Protein AF-A0A9D8L782-F1 (afdb_monomer_lite)

Secondary structure (DSSP, 8-state):
-----PPP---SEEEEETTEEEEHHHHHHHHHHHHHHHHHHHHHT-GGGSGGG--S--

Radius of gyration: 20.66 Å; chains: 1; bounding box: 34×39×55 Å

Structure (mmCIF, N/CA/C/O backbone):
data_AF-A0A9D8L782-F1
#
_entry.id   AF-A0A9D8L782-F1
#
loop_
_atom_site.group_PDB
_atom_site.id
_atom_site.type_symbol
_atom_site.label_atom_id
_atom_site.label_alt_id
_atom_site.label_comp_id
_atom_site.label_asym_id
_atom_site.label_entity_id
_atom_site.label_seq_id
_atom_site.pdbx_PDB_ins_code
_atom_site.Cartn_x
_atom_site.Cartn_y
_atom_site.Cartn_z
_atom_site.occupancy
_atom_site.B_iso_or_equiv
_atom_site.auth_seq_id
_atom_site.auth_comp_id
_atom_site.auth_asym_id
_atom_site.auth_atom_id
_atom_site.pdbx_PDB_model_num
ATOM 1 N N . MET A 1 1 ? -2.387 26.327 -30.845 1.00 54.06 1 MET A N 1
ATOM 2 C CA . MET A 1 1 ? -2.572 25.080 -30.072 1.00 54.06 1 MET A CA 1
ATOM 3 C C . MET A 1 1 ? -1.277 24.825 -29.292 1.00 54.06 1 MET A C 1
ATOM 5 O O . MET A 1 1 ? -0.430 24.100 -29.782 1.00 54.06 1 MET A O 1
ATOM 9 N N . PHE A 1 2 ? -1.045 25.524 -28.170 1.00 66.75 2 PHE A N 1
ATOM 10 C CA . PHE A 1 2 ? 0.295 25.625 -27.539 1.00 66.75 2 PHE A CA 1
ATOM 11 C C . PHE A 1 2 ? 0.327 25.360 -26.024 1.00 66.75 2 PHE A C 1
ATOM 13 O O . PHE A 1 2 ? 1.326 25.642 -25.376 1.00 66.75 2 PHE A O 1
ATOM 20 N N . PHE A 1 3 ? -0.730 24.786 -25.450 1.00 75.50 3 PHE A N 1
ATOM 21 C CA . PHE A 1 3 ? -0.723 24.386 -24.042 1.00 75.50 3 PHE A CA 1
ATOM 22 C C . PHE A 1 3 ? -1.047 22.898 -23.943 1.00 75.50 3 PHE A C 1
ATOM 24 O O . PHE A 1 3 ? -2.197 22.509 -23.767 1.00 75.50 3 PHE A O 1
ATOM 31 N N . VAL A 1 4 ? -0.016 22.070 -24.121 1.00 80.31 4 VAL A N 1
ATOM 32 C CA . VAL A 1 4 ? -0.047 20.643 -23.788 1.00 80.31 4 VAL A CA 1
ATOM 33 C C . VAL A 1 4 ? 1.007 20.396 -22.719 1.00 80.31 4 VAL A C 1
ATOM 35 O O . VAL A 1 4 ? 2.174 20.737 -22.899 1.00 80.31 4 VAL A O 1
ATOM 38 N N . ILE A 1 5 ? 0.586 19.839 -21.586 1.00 84.44 5 ILE A N 1
ATOM 39 C CA . ILE A 1 5 ? 1.511 19.292 -20.595 1.00 84.44 5 ILE A CA 1
ATOM 40 C C . ILE A 1 5 ? 1.761 17.849 -21.040 1.00 84.44 5 ILE A C 1
ATOM 42 O O . ILE A 1 5 ? 0.808 17.064 -21.046 1.00 84.44 5 ILE A O 1
ATOM 46 N N . PRO A 1 6 ? 2.979 17.494 -21.483 1.00 85.50 6 PRO A N 1
ATOM 47 C CA . PRO A 1 6 ? 3.253 16.132 -21.912 1.00 85.50 6 PRO A CA 1
ATOM 48 C C . PRO A 1 6 ? 3.070 15.178 -20.731 1.00 85.50 6 PRO A C 1
ATOM 50 O O . PRO A 1 6 ? 3.506 15.463 -19.613 1.00 85.50 6 PRO A O 1
ATOM 53 N N . PHE A 1 7 ? 2.412 14.045 -20.981 1.00 86.31 7 PHE A N 1
ATOM 54 C CA . PHE A 1 7 ? 2.285 13.008 -19.965 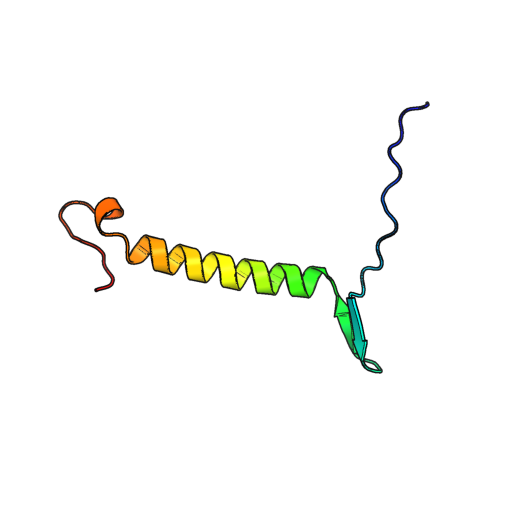1.00 86.31 7 PHE A CA 1
ATOM 55 C C . PHE A 1 7 ? 3.673 12.419 -19.664 1.00 86.31 7 PHE A C 1
ATOM 57 O O . PHE A 1 7 ? 4.415 12.120 -20.606 1.00 86.31 7 PHE A O 1
ATOM 64 N N . PRO A 1 8 ? 4.048 12.250 -18.385 1.00 87.50 8 PRO A N 1
ATOM 65 C CA . PRO A 1 8 ? 5.345 11.695 -18.036 1.00 87.50 8 PRO A CA 1
ATOM 66 C C . PRO A 1 8 ? 5.429 10.220 -18.443 1.00 87.50 8 PRO A C 1
ATOM 68 O O . PRO A 1 8 ? 4.547 9.417 -18.144 1.00 87.50 8 PRO A O 1
ATOM 71 N N . THR A 1 9 ? 6.519 9.844 -19.103 1.00 88.75 9 THR A N 1
ATOM 72 C CA . THR A 1 9 ? 6.783 8.464 -19.530 1.00 88.75 9 THR A CA 1
ATOM 73 C C . THR A 1 9 ? 7.358 7.645 -18.374 1.00 88.75 9 THR A C 1
ATOM 75 O O . THR A 1 9 ? 8.553 7.359 -18.333 1.00 88.75 9 THR A O 1
ATOM 78 N N . ILE A 1 10 ? 6.514 7.318 -17.397 1.00 89.50 10 ILE A N 1
ATOM 79 C CA . ILE A 1 10 ? 6.878 6.468 -16.256 1.00 89.50 10 ILE A CA 1
ATOM 80 C C . ILE A 1 10 ? 6.713 5.005 -16.665 1.00 89.50 10 ILE A C 1
ATOM 82 O O . ILE A 1 10 ? 5.656 4.626 -17.175 1.00 89.50 10 ILE A O 1
ATOM 86 N N . ASP A 1 11 ? 7.734 4.184 -16.417 1.00 91.31 11 ASP A N 1
ATOM 87 C CA . ASP A 1 11 ? 7.636 2.743 -16.639 1.00 91.31 11 ASP A CA 1
ATOM 88 C C . ASP A 1 11 ? 6.556 2.149 -15.712 1.00 91.31 11 ASP A C 1
ATOM 90 O O . ASP A 1 11 ? 6.625 2.330 -14.490 1.00 91.31 11 ASP A O 1
ATOM 94 N N . PRO A 1 12 ? 5.521 1.472 -16.247 1.00 90.75 12 PRO A N 1
ATOM 95 C CA . PRO A 1 12 ? 4.493 0.850 -15.421 1.00 90.75 12 PRO A CA 1
ATOM 96 C C . PRO A 1 12 ? 5.033 -0.293 -14.552 1.00 90.75 12 PRO A C 1
ATOM 98 O O . PRO A 1 12 ? 4.361 -0.683 -13.588 1.00 90.75 12 PRO A O 1
ATOM 101 N N . VAL A 1 13 ? 6.194 -0.850 -14.896 1.00 93.81 13 VAL A N 1
ATOM 102 C CA . VAL A 1 13 ? 6.850 -1.935 -14.180 1.00 93.81 13 VAL A CA 1
ATOM 103 C C . VAL A 1 13 ? 7.846 -1.360 -13.177 1.00 93.81 13 VAL A C 1
ATOM 105 O O . VAL A 1 13 ? 8.743 -0.594 -13.502 1.00 93.81 13 VAL A O 1
ATOM 108 N N . LEU A 1 14 ? 7.650 -1.725 -11.915 1.00 92.19 14 LEU A N 1
ATOM 109 C CA . LEU A 1 14 ? 8.496 -1.336 -10.795 1.00 92.19 14 LEU A CA 1
ATOM 110 C C . LEU A 1 14 ? 9.754 -2.210 -10.726 1.00 92.19 14 LEU A C 1
ATOM 112 O O . LEU A 1 14 ? 10.861 -1.700 -10.596 1.00 92.19 14 LEU A O 1
ATOM 116 N N . VAL A 1 15 ? 9.565 -3.532 -10.764 1.00 91.88 15 VAL A N 1
ATOM 117 C CA . VAL A 1 15 ? 10.632 -4.540 -10.710 1.00 91.88 15 VAL A CA 1
ATOM 118 C C . VAL A 1 15 ? 10.219 -5.736 -11.560 1.00 91.88 15 VAL A C 1
ATOM 120 O O . VAL A 1 15 ? 9.079 -6.197 -11.474 1.00 91.88 15 VAL A O 1
ATOM 123 N N . GLU A 1 16 ? 11.166 -6.271 -12.325 1.00 93.19 16 GLU A N 1
ATOM 124 C CA . GLU A 1 16 ? 11.019 -7.520 -13.072 1.00 93.19 16 GLU A CA 1
ATOM 125 C C . GLU A 1 16 ? 11.887 -8.611 -12.449 1.00 93.19 16 GLU A C 1
ATOM 127 O O . GLU A 1 16 ? 13.094 -8.450 -12.275 1.00 93.19 16 GLU A O 1
ATOM 132 N N . VAL A 1 17 ? 11.264 -9.736 -12.104 1.00 91.81 17 VAL A N 1
ATOM 133 C CA . VAL A 1 17 ? 11.936 -10.944 -11.623 1.00 91.81 17 VAL A CA 1
ATOM 134 C C . VAL A 1 17 ? 11.623 -12.072 -12.603 1.00 91.81 17 VAL A C 1
ATOM 136 O O . VAL A 1 17 ? 10.603 -12.754 -12.494 1.00 91.81 17 VAL A O 1
ATOM 139 N N . GLY A 1 18 ? 12.494 -12.255 -13.598 1.00 88.31 18 GLY A N 1
ATOM 140 C CA . GLY A 1 18 ? 12.282 -13.235 -14.667 1.00 88.31 18 GLY A CA 1
ATOM 141 C C . GLY A 1 18 ? 10.964 -12.971 -15.417 1.00 88.31 18 GLY A C 1
ATOM 142 O O . GLY A 1 18 ? 10.763 -11.854 -15.881 1.00 88.31 18 GLY A O 1
ATOM 143 N N . PRO A 1 19 ? 10.039 -13.945 -15.533 1.00 90.38 19 PRO A N 1
ATOM 144 C CA . PRO A 1 19 ? 8.751 -13.739 -16.205 1.00 90.38 19 PRO A CA 1
ATOM 145 C C . PRO A 1 19 ? 7.728 -12.935 -15.376 1.00 90.38 19 PRO A C 1
ATOM 147 O O . PRO A 1 19 ? 6.604 -12.728 -15.831 1.00 90.38 19 PRO A O 1
ATOM 150 N N . ILE A 1 20 ? 8.065 -12.520 -14.149 1.00 90.38 20 ILE A N 1
ATOM 151 C CA . ILE A 1 20 ? 7.141 -11.851 -13.227 1.00 90.38 20 ILE A CA 1
ATOM 152 C C . ILE A 1 20 ? 7.471 -10.357 -13.162 1.00 90.38 20 ILE A C 1
ATOM 154 O O . ILE A 1 20 ? 8.488 -9.963 -12.597 1.00 90.38 20 ILE A O 1
ATOM 158 N N . ALA A 1 21 ? 6.571 -9.524 -13.685 1.00 91.62 21 ALA A N 1
ATOM 159 C CA . ALA A 1 21 ? 6.664 -8.067 -13.621 1.00 91.62 21 ALA A CA 1
ATOM 160 C C . ALA A 1 21 ? 5.748 -7.502 -12.523 1.00 91.62 21 ALA A C 1
ATOM 162 O O . ALA A 1 21 ? 4.520 -7.614 -12.594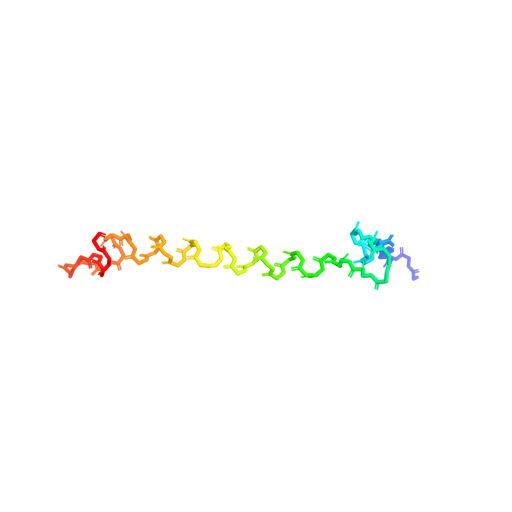 1.00 91.62 21 ALA A O 1
ATOM 163 N N . ILE A 1 22 ? 6.334 -6.864 -11.510 1.00 93.44 22 ILE A N 1
ATOM 164 C CA . ILE A 1 22 ? 5.608 -6.147 -10.459 1.00 93.44 22 ILE A CA 1
ATOM 165 C C . ILE A 1 22 ? 5.320 -4.738 -10.962 1.00 93.44 22 ILE A C 1
ATOM 167 O O . ILE A 1 22 ? 6.239 -4.003 -11.303 1.00 93.44 22 ILE A O 1
ATOM 171 N N . ARG A 1 23 ? 4.048 -4.336 -10.985 1.00 94.69 23 ARG A N 1
ATOM 172 C CA . ARG A 1 23 ? 3.620 -3.024 -11.491 1.00 94.69 23 ARG A CA 1
ATOM 173 C C . ARG A 1 23 ? 3.296 -2.049 -10.367 1.00 94.69 23 ARG A C 1
ATOM 175 O O . ARG A 1 23 ? 2.828 -2.453 -9.302 1.00 94.69 23 ARG A O 1
ATOM 182 N N . TRP A 1 24 ? 3.440 -0.755 -10.638 1.00 94.75 24 TRP A N 1
ATOM 183 C CA . TRP A 1 24 ? 3.116 0.306 -9.676 1.00 94.75 24 TRP A CA 1
ATOM 184 C C . TRP A 1 24 ? 1.668 0.264 -9.181 1.00 94.75 24 TRP A C 1
ATOM 186 O O . TRP A 1 24 ? 1.418 0.512 -8.003 1.00 94.75 24 TRP A O 1
ATOM 196 N N . TY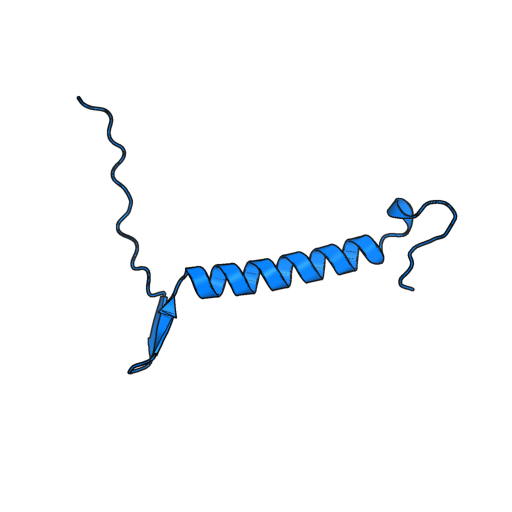R A 1 25 ? 0.712 -0.109 -10.041 1.00 92.94 25 TYR A N 1
ATOM 197 C CA . TYR A 1 25 ? -0.687 -0.211 -9.618 1.00 92.94 25 TYR A CA 1
ATOM 198 C C . TYR A 1 25 ? -0.877 -1.279 -8.537 1.00 92.94 25 TYR A C 1
ATOM 200 O O . TYR A 1 25 ? -1.695 -1.101 -7.641 1.00 92.94 25 TYR A O 1
ATOM 208 N N . ALA A 1 26 ? -0.114 -2.377 -8.591 1.00 94.06 26 ALA A N 1
ATOM 209 C CA . ALA A 1 26 ? -0.233 -3.454 -7.617 1.00 94.06 26 ALA A CA 1
ATOM 210 C C . ALA A 1 26 ? 0.208 -2.958 -6.238 1.00 94.06 26 ALA A C 1
ATOM 212 O O . ALA A 1 26 ? -0.494 -3.170 -5.250 1.00 94.06 26 ALA A O 1
ATOM 213 N N . LEU A 1 27 ? 1.312 -2.206 -6.192 1.00 94.19 27 LEU A N 1
ATOM 214 C CA . LEU A 1 27 ? 1.769 -1.547 -4.973 1.00 94.19 27 LEU A CA 1
ATOM 215 C C . LEU A 1 27 ? 0.727 -0.549 -4.448 1.00 94.19 27 LEU A C 1
ATOM 217 O O . LEU A 1 27 ? 0.449 -0.539 -3.251 1.00 94.19 27 LEU A O 1
ATOM 221 N N . ALA A 1 28 ? 0.111 0.242 -5.331 1.00 96.31 28 ALA A N 1
ATOM 222 C CA . ALA A 1 28 ? -0.930 1.195 -4.954 1.00 96.31 28 ALA A CA 1
ATOM 223 C C . ALA A 1 28 ? -2.165 0.508 -4.346 1.00 96.31 28 ALA A C 1
ATOM 225 O O . ALA A 1 28 ? -2.679 0.975 -3.330 1.00 96.31 28 ALA A O 1
ATOM 226 N N . TYR A 1 29 ? -2.609 -0.623 -4.905 1.00 96.31 29 TYR A N 1
ATOM 227 C CA . TYR A 1 29 ? -3.708 -1.404 -4.328 1.00 96.31 29 TYR A CA 1
ATOM 228 C C . TYR A 1 29 ? -3.355 -1.943 -2.946 1.00 96.31 29 TYR A C 1
ATOM 230 O O . TYR A 1 29 ? -4.138 -1.792 -2.009 1.00 96.31 29 TYR A O 1
ATOM 238 N N . ILE A 1 30 ? -2.167 -2.534 -2.805 1.00 96.44 30 ILE A N 1
ATOM 239 C CA . ILE A 1 30 ? -1.693 -3.082 -1.533 1.00 96.44 30 ILE A CA 1
ATOM 240 C C . ILE A 1 30 ? -1.634 -1.972 -0.479 1.00 96.44 30 ILE A C 1
ATOM 242 O O . ILE A 1 30 ? -2.244 -2.094 0.584 1.00 96.44 30 ILE A O 1
ATOM 246 N N . ALA A 1 31 ? -0.970 -0.858 -0.793 1.00 97.50 31 ALA A N 1
ATOM 247 C CA . ALA A 1 31 ? -0.866 0.290 0.099 1.00 97.50 31 ALA A CA 1
ATOM 248 C C . ALA A 1 31 ? -2.246 0.853 0.472 1.00 97.50 31 ALA A C 1
ATOM 250 O O . ALA A 1 31 ? -2.505 1.108 1.646 1.00 97.50 31 ALA A O 1
ATOM 251 N N . GLY A 1 32 ? -3.155 0.988 -0.497 1.00 97.25 32 GLY A N 1
ATOM 252 C CA . GLY A 1 32 ? -4.519 1.460 -0.265 1.00 97.25 32 GLY A CA 1
ATOM 253 C C . GLY A 1 32 ? -5.299 0.568 0.701 1.00 97.25 32 GLY A C 1
ATOM 254 O O . GLY A 1 32 ? -5.926 1.074 1.631 1.00 97.25 32 GLY A O 1
ATOM 255 N N . ILE A 1 33 ? -5.210 -0.755 0.539 1.00 97.44 33 ILE A N 1
ATOM 256 C CA . ILE A 1 33 ? -5.867 -1.722 1.429 1.00 97.44 33 ILE A CA 1
ATOM 257 C C . ILE A 1 33 ? -5.277 -1.649 2.840 1.00 97.44 33 ILE A C 1
ATOM 259 O O . ILE A 1 33 ? -6.031 -1.568 3.810 1.00 97.44 33 ILE A O 1
ATOM 263 N N . PHE A 1 34 ? -3.948 -1.630 2.976 1.00 98.06 34 PHE A N 1
ATOM 264 C CA . PHE A 1 34 ? -3.294 -1.537 4.284 1.00 98.06 34 PHE A CA 1
ATOM 265 C C . PHE A 1 34 ? -3.637 -0.233 5.008 1.00 98.06 34 PHE A C 1
ATOM 267 O O . PHE A 1 34 ? -4.010 -0.265 6.183 1.00 98.06 34 PHE A O 1
ATOM 274 N N . CYS A 1 35 ? -3.573 0.902 4.310 1.00 97.69 35 CYS A N 1
ATOM 275 C CA . CYS A 1 35 ? -3.943 2.203 4.859 1.00 97.69 35 CYS A CA 1
ATOM 276 C C . CYS A 1 35 ? -5.425 2.254 5.244 1.00 97.69 35 CYS A C 1
ATOM 278 O O . CYS A 1 35 ? -5.754 2.708 6.339 1.00 97.69 35 CYS A O 1
ATOM 280 N N . GLY A 1 36 ? -6.314 1.756 4.381 1.00 97.06 36 GLY A N 1
ATOM 281 C CA . GLY A 1 36 ? -7.755 1.721 4.625 1.00 97.06 36 GLY A CA 1
ATOM 282 C C . GLY A 1 36 ? -8.118 0.854 5.827 1.00 97.06 36 GLY A C 1
ATOM 283 O O . GLY A 1 36 ? -8.854 1.300 6.707 1.00 97.06 36 GLY A O 1
ATOM 284 N N . TRP A 1 37 ? -7.540 -0.346 5.926 1.00 96.88 37 TRP A N 1
ATOM 285 C CA . TRP A 1 37 ? -7.709 -1.207 7.095 1.00 96.88 37 TRP A CA 1
ATOM 286 C C . TRP A 1 37 ? -7.196 -0.500 8.349 1.00 96.88 37 TRP A C 1
ATOM 288 O O . TRP A 1 37 ? -7.931 -0.335 9.326 1.00 96.88 37 TRP A O 1
ATOM 298 N N . TRP A 1 38 ? -5.946 -0.048 8.341 1.00 96.44 38 TRP A N 1
ATOM 299 C CA . TRP A 1 38 ? -5.346 0.597 9.502 1.00 96.44 38 TRP A CA 1
ATOM 300 C C . TRP A 1 38 ? -6.161 1.799 9.992 1.00 96.44 38 TRP A C 1
ATOM 302 O O . TRP A 1 38 ? -6.395 1.942 11.195 1.00 96.44 38 TRP A O 1
ATOM 312 N N . TYR A 1 39 ? -6.662 2.613 9.065 1.00 96.19 39 TYR A N 1
ATOM 313 C CA . TYR A 1 39 ? -7.545 3.730 9.366 1.00 96.19 39 TYR A CA 1
ATOM 314 C C . TYR A 1 39 ? -8.885 3.268 9.950 1.00 96.19 39 TYR A C 1
ATOM 316 O O . TYR A 1 39 ? -9.282 3.750 11.010 1.00 96.19 39 TYR A O 1
ATOM 324 N N . ALA A 1 40 ? -9.543 2.279 9.341 1.00 95.00 40 ALA A N 1
ATOM 325 C CA . ALA A 1 40 ? -10.798 1.726 9.847 1.00 95.00 40 ALA A CA 1
ATOM 326 C C . ALA A 1 40 ? -10.650 1.179 11.275 1.00 95.00 40 ALA A C 1
ATOM 328 O O . ALA A 1 40 ? -11.473 1.474 12.141 1.00 95.00 40 ALA A O 1
ATOM 329 N N . LYS A 1 41 ? -9.55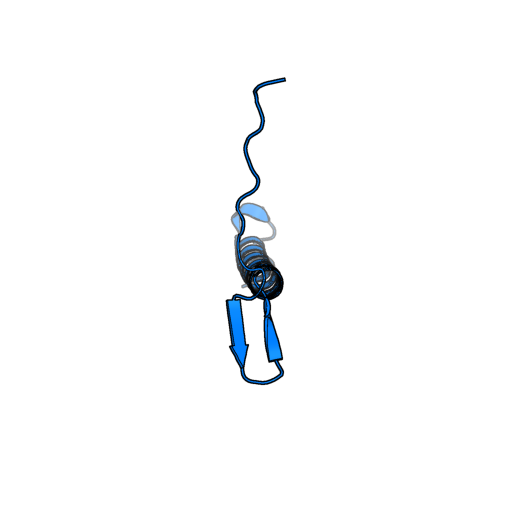6 0.460 11.565 1.00 94.00 41 LYS A N 1
ATOM 330 C CA . LYS A 1 41 ? -9.249 -0.004 12.927 1.00 94.00 41 LYS A CA 1
ATOM 331 C C . LYS A 1 41 ? -9.138 1.154 13.913 1.00 94.00 41 LYS A C 1
ATOM 333 O O . LYS A 1 41 ? -9.672 1.060 15.014 1.00 94.00 41 LYS A O 1
ATOM 338 N N . ARG A 1 42 ? -8.466 2.240 13.525 1.00 92.38 42 ARG A N 1
ATOM 339 C CA . ARG A 1 42 ? -8.339 3.439 14.363 1.00 92.38 42 ARG A CA 1
ATOM 340 C C . ARG A 1 42 ? -9.675 4.129 14.605 1.00 92.38 42 ARG A C 1
ATOM 342 O O . ARG A 1 42 ? -9.908 4.583 15.718 1.00 92.38 42 ARG A O 1
ATOM 349 N N . LEU A 1 43 ? -10.548 4.184 13.603 1.00 92.25 43 LEU A N 1
ATOM 350 C CA . LEU A 1 43 ? -11.886 4.763 13.748 1.00 92.25 43 LEU A CA 1
ATOM 351 C C . LEU A 1 43 ? -12.736 3.954 14.720 1.00 92.25 43 LEU A C 1
ATOM 353 O O . LEU A 1 43 ? -13.336 4.506 15.639 1.00 92.25 43 LEU A O 1
ATOM 357 N N . VAL A 1 44 ? -12.748 2.635 14.550 1.00 91.62 44 VAL A N 1
ATOM 358 C CA 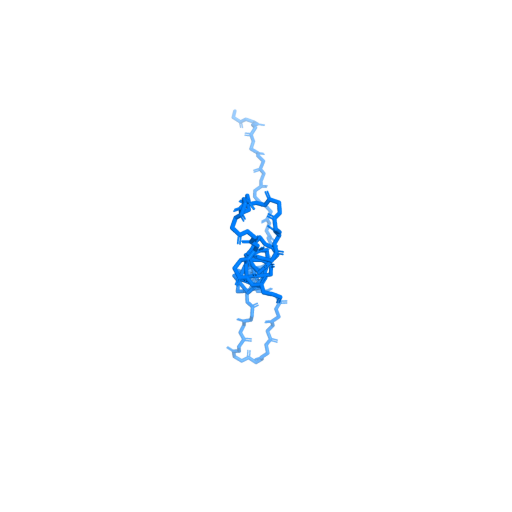. VAL A 1 44 ? -13.514 1.745 15.424 1.00 91.62 44 VAL A CA 1
ATOM 359 C C . VAL A 1 44 ? -12.984 1.784 16.859 1.00 91.62 44 VAL A C 1
ATOM 361 O O . VAL A 1 44 ? -13.777 1.733 17.788 1.00 91.62 44 VAL A O 1
ATOM 364 N N . ALA A 1 45 ? -11.678 1.952 17.063 1.00 89.69 45 ALA A N 1
ATOM 365 C CA . ALA A 1 45 ? -11.094 2.085 18.397 1.00 89.69 45 ALA A CA 1
ATOM 366 C C . ALA A 1 45 ? -11.235 3.489 1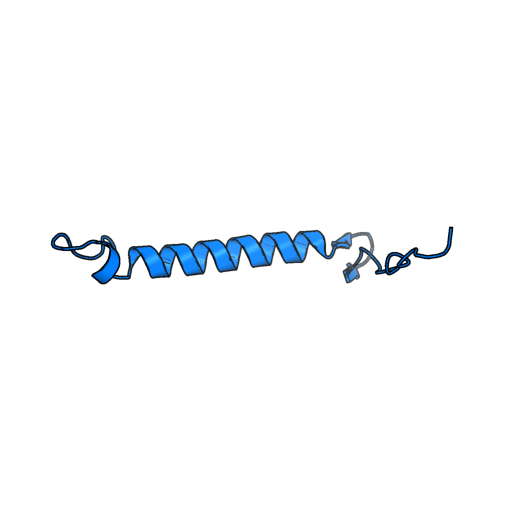9.019 1.00 89.69 45 ALA A C 1
ATOM 368 O O . ALA A 1 45 ? -10.859 3.668 20.172 1.00 89.69 45 ALA A O 1
ATOM 369 N N . ASN A 1 46 ? -11.727 4.503 18.295 1.00 89.25 46 ASN A N 1
ATOM 370 C CA . ASN A 1 46 ? -11.792 5.874 18.805 1.00 89.25 46 ASN A CA 1
ATOM 371 C C . ASN A 1 46 ? -13.107 6.128 19.570 1.00 89.25 46 ASN A C 1
ATOM 373 O O . ASN A 1 46 ? -14.122 6.399 18.927 1.00 89.25 46 ASN A O 1
ATOM 377 N N . PRO A 1 47 ? -13.117 6.134 20.918 1.00 84.38 47 PRO A N 1
ATOM 378 C CA . PRO A 1 47 ? -14.346 6.238 21.711 1.00 84.38 47 PRO A CA 1
ATOM 379 C C . PRO A 1 47 ? -15.097 7.558 21.512 1.00 84.38 47 PRO A C 1
ATOM 381 O O . PRO A 1 47 ? -16.314 7.590 21.676 1.00 84.38 47 PRO A O 1
ATOM 384 N N . LEU A 1 48 ? -14.406 8.630 21.104 1.00 86.38 48 LEU A N 1
ATOM 385 C CA . LEU A 1 48 ? -15.028 9.931 20.845 1.00 86.38 48 LEU A CA 1
ATOM 386 C C . LEU A 1 48 ? -16.008 9.885 19.665 1.00 86.38 48 LEU A C 1
ATOM 388 O O . LEU A 1 48 ? -16.943 10.679 19.624 1.00 86.38 48 LEU A O 1
ATOM 392 N N . LEU A 1 49 ? -15.823 8.950 18.727 1.00 87.12 49 LEU A N 1
ATOM 393 C CA . LEU A 1 49 ? -16.691 8.801 17.555 1.00 87.12 49 LEU A CA 1
ATOM 394 C C . LEU A 1 49 ? -17.990 8.037 17.855 1.00 87.12 49 LEU A C 1
ATOM 396 O O . LEU A 1 49 ? -18.924 8.107 17.062 1.00 87.12 49 LEU A O 1
ATOM 400 N N . TRP A 1 50 ? -18.070 7.330 18.988 1.00 87.00 50 TRP A N 1
ATOM 401 C CA . TRP A 1 50 ? -19.178 6.416 19.310 1.00 87.00 50 TRP A CA 1
ATOM 402 C C . TRP A 1 50 ? -20.110 6.935 20.418 1.00 87.00 50 TRP A C 1
ATOM 404 O O . TRP A 1 50 ? -21.075 6.271 20.802 1.00 87.00 50 TRP A O 1
ATOM 414 N N . GLY A 1 51 ? -19.858 8.143 20.930 1.00 83.00 51 GLY A N 1
ATOM 415 C CA . GLY A 1 51 ? -20.699 8.781 21.941 1.00 83.00 51 GLY A CA 1
ATOM 416 C C . GLY A 1 51 ? -20.796 7.970 23.239 1.00 83.00 51 GLY A C 1
ATOM 417 O O . GLY A 1 51 ? -19.831 7.356 23.687 1.00 83.00 51 GLY A O 1
ATOM 418 N N . ARG A 1 52 ? -21.978 7.963 23.870 1.00 77.19 52 ARG A N 1
ATOM 419 C CA . ARG A 1 52 ? -22.192 7.322 25.185 1.00 77.19 52 ARG A CA 1
ATOM 420 C C . ARG A 1 52 ? -22.056 5.794 25.182 1.00 77.19 52 ARG A C 1
ATOM 422 O O . ARG A 1 52 ? -21.911 5.223 26.256 1.00 77.19 52 ARG A O 1
ATOM 429 N N . ALA A 1 53 ? -22.098 5.145 24.017 1.00 78.44 53 ALA A N 1
ATOM 430 C CA . ALA A 1 53 ? -21.945 3.694 23.903 1.00 78.44 53 ALA A CA 1
ATOM 431 C C . ALA A 1 53 ? -20.480 3.225 24.045 1.00 78.44 53 ALA A C 1
ATOM 433 O O . ALA A 1 53 ? -20.250 2.059 24.357 1.00 78.44 53 ALA A O 1
ATOM 434 N N . GLY A 1 54 ? -19.503 4.128 23.870 1.00 76.00 54 GLY A N 1
ATOM 435 C CA . GLY A 1 54 ? -18.077 3.788 23.852 1.00 76.00 54 GLY A CA 1
ATOM 436 C C . GLY A 1 54 ? -17.642 3.082 22.562 1.00 76.00 54 GLY A C 1
ATOM 437 O O . GLY A 1 54 ? -18.470 2.653 21.759 1.00 76.00 54 GLY A O 1
ATOM 438 N N . ALA A 1 55 ? -16.328 2.997 22.330 1.00 81.19 55 ALA A N 1
ATOM 439 C CA . ALA A 1 55 ? -15.788 2.320 21.151 1.00 81.19 55 ALA A CA 1
ATOM 440 C C . ALA A 1 55 ? -16.191 0.827 21.130 1.00 81.19 55 ALA A C 1
ATOM 442 O O . ALA A 1 55 ? -16.066 0.157 22.158 1.00 81.19 55 ALA A O 1
ATOM 443 N N . PRO A 1 56 ? -16.634 0.279 19.978 1.00 79.62 56 PRO A N 1
ATOM 444 C CA . PRO A 1 56 ? -16.996 -1.132 19.858 1.00 79.62 56 PRO A CA 1
ATOM 445 C C . PRO A 1 56 ? -15.806 -2.073 20.066 1.00 79.62 56 PRO A C 1
ATOM 447 O O . PRO A 1 56 ? -15.988 -3.213 20.489 1.00 79.62 56 PRO A O 1
ATOM 450 N N . MET A 1 57 ? -14.592 -1.608 19.759 1.00 70.00 57 MET A N 1
ATOM 451 C CA . MET A 1 57 ? -13.363 -2.310 20.115 1.00 70.00 57 MET A CA 1
ATOM 452 C C . MET A 1 57 ? -12.826 -1.779 21.446 1.00 70.00 57 MET A C 1
ATOM 454 O O . MET A 1 57 ? -12.709 -0.566 21.620 1.00 70.00 57 MET A O 1
ATOM 458 N N . LYS A 1 58 ? -12.507 -2.707 22.355 1.00 60.47 58 LYS A N 1
ATOM 459 C CA . LYS A 1 58 ? -11.782 -2.450 23.606 1.00 60.47 58 LYS A CA 1
ATOM 460 C C . LYS A 1 58 ? -10.280 -2.389 23.369 1.00 60.47 58 LYS A C 1
ATOM 462 O O . LYS A 1 58 ? -9.794 -3.197 22.545 1.00 60.47 58 LYS A O 1
#

Sequence (58 aa):
MFFVIPFPTIDPVLVEVGPIAIRWYALAYIAGIFCGWWYAKRLVANPLLWGRAGAPMK

pLDDT: mean 88.39, std 9.2, range [54.06, 98.06]

Foldseek 3Di:
DPDDDDDDPDDQFPDDDDPDTDGPVVVVVVVCVVVVVVVVVVCLQDQVNVPPVGRPPD